Protein AF-U3TSV6-F1 (afdb_monomer_lite)

Secondary structure (DSSP, 8-state):
-----HHHHHHHHHHGGGS-----PPPPP-TTS-EESSHHHHHHHHHTT---SEETTHHHHHHHT--SPPPTTPEE----------

Sequence (86 aa):
MFDLSRRRLLTALALSPLMNLAPLRAAQPDSQRILALEWLPVELLMALGVAPLGVADLHNYAIWVGDPVLPADTLISAYAPNPIWN

Foldseek 3Di:
DDDDDPVNVVVCVVCVVVPPDPPPDDDDDDLQAAEAADLVVCVVCVVVVGAYLEYEPPPVCCVPVVPPDHDPNHDHDDDDDDPDPD

Structure (mmCIF, N/CA/C/O backbone):
data_AF-U3TSV6-F1
#
_entry.id   AF-U3TSV6-F1
#
loop_
_atom_site.group_PDB
_atom_site.id
_atom_site.type_symbol
_atom_site.label_atom_id
_atom_site.label_alt_id
_atom_site.label_comp_id
_atom_site.label_asym_id
_atom_site.label_entity_id
_atom_site.label_seq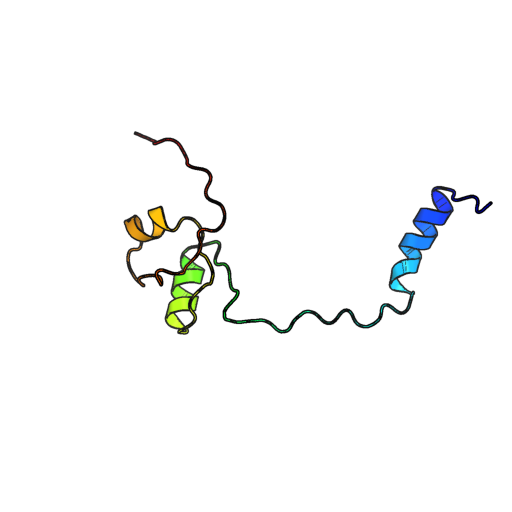_id
_atom_site.pdbx_PDB_ins_code
_atom_site.Cartn_x
_atom_site.Cartn_y
_atom_site.Cartn_z
_atom_site.occup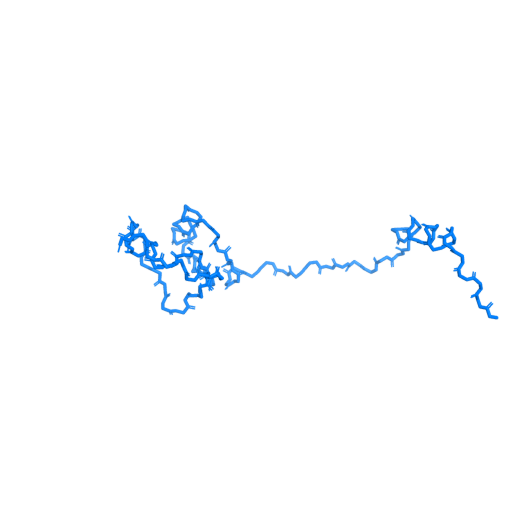ancy
_atom_site.B_iso_or_equiv
_atom_site.auth_seq_id
_atom_site.auth_comp_id
_atom_site.auth_asym_id
_atom_site.auth_atom_id
_atom_site.pdbx_PDB_model_num
ATOM 1 N N . MET A 1 1 ? 41.438 -5.317 -29.101 1.00 55.69 1 MET A N 1
ATOM 2 C CA . MET A 1 1 ? 40.760 -4.320 -28.247 1.00 55.69 1 MET A CA 1
ATOM 3 C C . MET A 1 1 ? 39.405 -4.046 -28.883 1.00 55.69 1 MET A C 1
ATOM 5 O O . MET A 1 1 ? 39.388 -3.689 -30.052 1.00 55.69 1 MET A O 1
ATOM 9 N N . PHE A 1 2 ? 38.287 -4.361 -28.223 1.00 64.81 2 PHE A N 1
ATOM 10 C CA . PHE A 1 2 ? 36.960 -4.173 -28.824 1.00 64.81 2 PHE A CA 1
ATOM 11 C C . PHE A 1 2 ? 36.694 -2.677 -29.012 1.00 64.81 2 PHE A C 1
ATOM 13 O O . PHE A 1 2 ? 36.621 -1.940 -28.035 1.00 64.81 2 PHE A O 1
ATOM 20 N N . ASP A 1 3 ? 36.573 -2.235 -30.262 1.00 74.81 3 ASP A N 1
ATOM 21 C CA . ASP A 1 3 ? 36.258 -0.842 -30.571 1.00 74.81 3 ASP A CA 1
ATOM 22 C C . ASP A 1 3 ? 34.746 -0.616 -30.414 1.00 74.81 3 ASP A C 1
ATOM 24 O O . ASP A 1 3 ? 33.921 -1.060 -31.232 1.00 74.81 3 ASP A O 1
ATOM 28 N N . LEU A 1 4 ? 34.387 -0.020 -29.278 1.00 81.62 4 LEU A N 1
ATOM 29 C CA . LEU A 1 4 ? 33.017 0.164 -28.821 1.00 81.62 4 LEU A CA 1
ATOM 30 C C . LEU A 1 4 ? 32.487 1.522 -29.303 1.00 81.62 4 LEU A C 1
ATOM 32 O O . LEU A 1 4 ? 32.403 2.494 -28.556 1.00 81.62 4 LEU A O 1
ATOM 36 N N . SER A 1 5 ? 32.136 1.610 -30.586 1.00 88.81 5 SER A N 1
ATOM 37 C 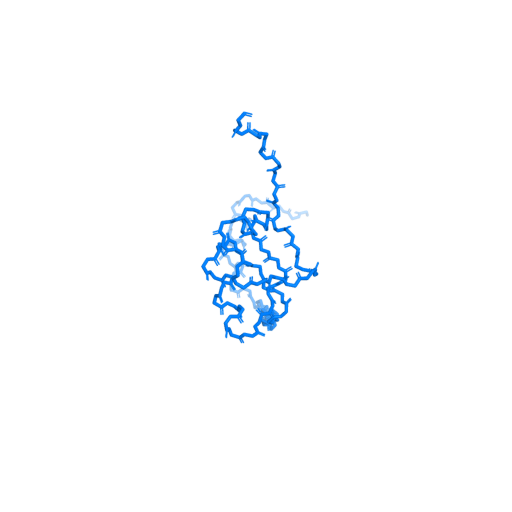CA . SER A 1 5 ? 31.586 2.849 -31.145 1.00 88.81 5 SER A CA 1
ATOM 38 C C . SER A 1 5 ? 30.140 3.098 -30.690 1.00 88.81 5 SER A C 1
ATOM 40 O O . SER A 1 5 ? 29.361 2.159 -30.500 1.00 88.81 5 SER A O 1
ATOM 42 N N . ARG A 1 6 ? 29.735 4.378 -30.591 1.00 88.44 6 ARG A N 1
ATOM 43 C CA . ARG A 1 6 ? 28.362 4.795 -30.220 1.00 88.44 6 ARG A CA 1
ATOM 44 C C . ARG A 1 6 ? 27.292 4.061 -31.030 1.00 88.44 6 ARG A C 1
ATOM 46 O O . ARG A 1 6 ? 26.281 3.639 -30.484 1.00 88.44 6 ARG A O 1
ATOM 53 N N . ARG A 1 7 ? 27.530 3.885 -32.335 1.00 90.81 7 ARG A N 1
ATOM 54 C CA . ARG A 1 7 ? 26.607 3.185 -33.239 1.00 90.81 7 ARG A CA 1
ATOM 55 C C . ARG A 1 7 ? 26.463 1.713 -32.864 1.00 90.81 7 ARG A C 1
ATOM 57 O O . ARG A 1 7 ? 25.342 1.249 -32.757 1.00 90.81 7 ARG A O 1
ATOM 64 N N . ARG A 1 8 ? 27.568 1.008 -32.595 1.00 89.31 8 ARG A N 1
ATOM 65 C CA . ARG A 1 8 ? 27.539 -0.412 -32.198 1.00 89.31 8 ARG A CA 1
ATOM 66 C C . ARG A 1 8 ? 26.836 -0.616 -30.861 1.00 89.31 8 ARG A C 1
ATOM 68 O O . ARG A 1 8 ? 26.092 -1.577 -30.726 1.00 89.31 8 ARG A O 1
ATOM 75 N N . LEU A 1 9 ? 27.016 0.309 -29.919 1.00 91.31 9 LEU A N 1
ATOM 76 C CA . LEU A 1 9 ? 26.287 0.327 -28.648 1.00 91.31 9 LEU A CA 1
ATOM 77 C C . LEU A 1 9 ? 24.777 0.494 -28.854 1.00 91.31 9 LEU A C 1
ATOM 79 O O . LEU A 1 9 ? 23.998 -0.270 -28.296 1.00 91.31 9 LEU A O 1
ATOM 83 N N . LEU A 1 10 ? 24.363 1.444 -29.697 1.00 92.81 10 LEU A N 1
ATOM 84 C CA . LEU A 1 10 ? 22.948 1.647 -30.019 1.00 92.81 10 LEU A CA 1
ATOM 85 C C . LEU A 1 10 ? 22.353 0.454 -30.774 1.00 92.81 10 LEU A C 1
ATOM 87 O O . LEU A 1 10 ? 21.228 0.060 -30.493 1.00 92.81 10 LEU A O 1
ATOM 91 N N . THR A 1 11 ? 23.107 -0.155 -31.690 1.00 92.25 11 THR A N 1
ATOM 92 C CA . THR A 1 11 ? 22.690 -1.376 -32.389 1.00 92.25 11 THR A CA 1
ATOM 93 C C . THR A 1 11 ? 22.561 -2.554 -31.424 1.00 92.25 11 THR A C 1
ATOM 95 O O . THR A 1 11 ? 21.577 -3.281 -31.493 1.00 92.25 11 THR A O 1
ATOM 98 N N . ALA A 1 12 ? 23.502 -2.725 -30.492 1.00 91.06 12 ALA A N 1
ATOM 99 C CA . ALA A 1 12 ? 23.424 -3.759 -29.464 1.00 91.06 12 ALA A CA 1
ATOM 100 C C . ALA A 1 12 ? 22.226 -3.539 -28.525 1.00 91.06 12 ALA A C 1
ATOM 102 O O . ALA A 1 12 ? 21.504 -4.487 -28.233 1.00 91.06 12 ALA A O 1
ATOM 103 N N . LEU A 1 13 ? 21.960 -2.294 -28.113 1.00 91.50 13 LEU A N 1
ATOM 104 C CA . LEU A 1 13 ? 20.783 -1.948 -27.312 1.00 91.50 13 LEU A CA 1
ATOM 105 C C . LEU A 1 13 ? 19.479 -2.215 -28.078 1.00 91.50 13 LEU A C 1
ATOM 107 O O . LEU A 1 13 ? 18.560 -2.807 -27.521 1.00 91.50 13 LEU A O 1
ATOM 111 N N . ALA A 1 14 ? 19.414 -1.846 -29.360 1.00 92.25 14 ALA A N 1
ATOM 112 C CA . ALA A 1 14 ? 18.252 -2.101 -30.211 1.00 92.25 14 ALA A CA 1
ATOM 113 C C . ALA A 1 14 ? 17.999 -3.603 -30.444 1.00 92.25 14 ALA A C 1
ATOM 115 O O . ALA A 1 14 ? 16.850 -4.014 -30.565 1.00 92.25 14 ALA A O 1
ATOM 116 N N . LEU A 1 15 ? 19.055 -4.425 -30.478 1.00 92.31 15 LEU A N 1
ATOM 117 C CA . LEU A 1 15 ? 18.969 -5.886 -30.610 1.00 92.31 15 LEU A CA 1
ATOM 118 C C . LEU A 1 15 ? 18.790 -6.616 -29.265 1.00 92.31 15 LEU A C 1
ATOM 120 O O . LEU A 1 15 ? 18.485 -7.806 -29.268 1.00 92.31 15 LEU A O 1
ATOM 124 N N . SER A 1 16 ? 18.948 -5.935 -28.124 1.00 89.25 16 SER A N 1
ATOM 125 C CA . SER A 1 16 ? 18.820 -6.542 -26.789 1.00 89.25 16 SER A CA 1
ATOM 126 C C . SER A 1 16 ? 17.494 -7.279 -26.522 1.00 89.25 16 SER A C 1
ATOM 128 O O . SER A 1 16 ? 17.559 -8.317 -25.865 1.00 89.25 16 SER A O 1
ATOM 130 N N . PRO A 1 17 ? 16.322 -6.873 -27.067 1.00 83.56 17 PRO A N 1
ATOM 131 C CA . PRO A 1 17 ? 15.074 -7.616 -26.868 1.00 83.56 17 PRO A CA 1
ATOM 132 C C . PRO A 1 17 ? 15.024 -8.948 -27.631 1.00 83.56 17 PRO A C 1
ATOM 134 O O . PRO A 1 17 ? 14.212 -9.805 -27.302 1.00 83.56 17 PRO A O 1
ATOM 137 N N . LEU A 1 18 ? 15.858 -9.113 -28.668 1.00 83.12 18 LEU A N 1
ATOM 138 C CA . LEU A 1 18 ? 15.958 -10.348 -29.459 1.00 83.12 18 LEU A CA 1
ATOM 139 C C . LEU A 1 18 ? 16.901 -11.368 -28.819 1.00 83.12 18 LEU A C 1
ATOM 141 O O . LEU A 1 18 ? 16.914 -12.536 -29.210 1.00 83.12 18 LEU A O 1
ATOM 145 N N . MET A 1 19 ? 17.708 -10.937 -27.849 1.00 83.44 19 MET A N 1
ATOM 146 C CA . MET A 1 19 ? 18.442 -11.871 -27.012 1.00 83.44 19 MET A CA 1
ATOM 147 C C . MET A 1 19 ? 17.427 -12.600 -26.132 1.00 83.44 19 MET A C 1
ATOM 149 O O . MET A 1 19 ? 16.503 -11.985 -25.608 1.00 83.44 19 MET A O 1
ATOM 153 N N . ASN A 1 20 ? 17.583 -13.916 -25.989 1.00 71.38 20 ASN A N 1
ATOM 154 C CA . ASN A 1 20 ? 16.715 -14.745 -25.159 1.00 71.38 20 ASN A CA 1
ATOM 155 C C . ASN A 1 20 ? 16.903 -14.354 -23.684 1.00 71.38 20 ASN A C 1
ATOM 157 O O . ASN A 1 20 ? 17.727 -14.928 -22.971 1.00 71.38 20 ASN A O 1
ATOM 161 N N . LEU A 1 21 ? 16.195 -13.311 -23.254 1.00 70.62 21 LEU A N 1
ATOM 162 C CA . LEU A 1 21 ? 16.086 -12.930 -21.860 1.00 70.62 21 LEU A CA 1
ATOM 163 C C . LEU A 1 21 ? 15.392 -14.104 -21.176 1.00 70.62 21 LEU A C 1
ATOM 165 O O . LEU A 1 21 ? 14.227 -14.386 -21.464 1.00 70.62 21 LEU A O 1
ATOM 169 N N . ALA A 1 22 ? 16.115 -14.810 -20.299 1.00 73.88 22 ALA A N 1
ATOM 170 C CA . ALA A 1 22 ? 15.488 -15.759 -19.386 1.00 73.88 22 ALA A CA 1
ATOM 171 C C . ALA A 1 22 ? 14.238 -15.079 -18.812 1.00 73.88 22 ALA A C 1
ATOM 173 O O . ALA A 1 22 ? 14.336 -13.896 -18.469 1.00 73.88 22 ALA A O 1
ATOM 174 N N . PRO A 1 23 ? 13.073 -15.753 -18.764 1.00 70.62 23 PRO A N 1
ATOM 175 C CA . PRO A 1 23 ? 11.834 -15.106 -18.373 1.00 70.62 23 PRO A CA 1
ATOM 176 C C . PRO A 1 23 ? 12.055 -14.462 -17.011 1.00 70.62 23 PRO A C 1
ATOM 178 O O . PRO A 1 23 ? 12.186 -15.159 -16.003 1.00 70.62 23 PRO A O 1
ATOM 181 N N . LEU A 1 24 ? 12.148 -13.131 -17.000 1.00 70.62 24 LEU A N 1
ATOM 182 C CA . LEU A 1 24 ? 12.273 -12.358 -15.781 1.00 70.62 24 LEU A CA 1
ATOM 183 C C . LEU A 1 24 ? 10.890 -12.431 -15.146 1.00 70.62 24 LEU A C 1
ATOM 185 O O . LEU A 1 24 ? 9.998 -11.638 -15.442 1.00 70.62 24 LEU A O 1
ATOM 189 N N . ARG A 1 25 ? 10.652 -13.500 -14.386 1.00 73.56 25 ARG A N 1
ATOM 190 C CA . ARG A 1 25 ? 9.377 -13.678 -13.712 1.00 73.56 25 ARG A CA 1
ATOM 191 C C . ARG A 1 25 ? 9.284 -12.584 -12.668 1.00 73.56 25 ARG A C 1
ATOM 193 O O . ARG A 1 25 ? 10.144 -12.486 -11.794 1.00 73.56 25 ARG A O 1
ATOM 200 N N . ALA A 1 26 ? 8.240 -11.770 -12.776 1.00 77.56 26 ALA A N 1
ATOM 201 C CA . ALA A 1 26 ? 7.871 -10.887 -11.690 1.00 77.56 26 ALA A CA 1
ATOM 202 C C . ALA A 1 26 ? 7.702 -11.729 -10.419 1.00 77.56 26 ALA A C 1
ATOM 204 O O . ALA A 1 26 ? 7.207 -12.864 -10.473 1.00 77.56 26 ALA A O 1
ATOM 205 N N . ALA A 1 27 ? 8.134 -11.176 -9.286 1.00 81.19 27 ALA A N 1
ATOM 206 C CA . ALA A 1 27 ? 7.809 -11.764 -8.000 1.00 81.19 27 ALA A CA 1
ATOM 207 C C . ALA A 1 27 ? 6.288 -11.948 -7.912 1.00 81.19 27 ALA A C 1
ATOM 209 O O . ALA A 1 27 ? 5.524 -11.141 -8.452 1.00 81.19 27 ALA A O 1
ATOM 210 N N . GLN A 1 28 ? 5.851 -13.029 -7.267 1.00 86.88 28 GLN A N 1
ATOM 211 C CA . GLN A 1 28 ? 4.429 -13.192 -6.993 1.00 86.88 28 GLN A CA 1
ATOM 212 C C . GLN A 1 28 ? 3.954 -12.001 -6.147 1.00 86.88 28 GLN A C 1
ATOM 214 O O . GLN A 1 28 ? 4.685 -11.598 -5.236 1.00 86.88 28 GLN A O 1
ATOM 219 N N . PRO A 1 29 ? 2.782 -11.418 -6.454 1.00 84.56 29 PRO A N 1
ATOM 220 C CA . PRO A 1 29 ? 2.229 -10.345 -5.645 1.00 84.56 29 PRO A CA 1
ATOM 221 C C . PRO A 1 29 ? 2.067 -10.819 -4.202 1.00 84.56 29 PRO A C 1
ATOM 223 O O . PRO A 1 29 ? 1.460 -11.860 -3.953 1.00 84.56 29 PRO A O 1
ATOM 226 N N . ASP A 1 30 ? 2.617 -10.052 -3.269 1.00 89.19 30 ASP A N 1
ATOM 227 C CA . ASP A 1 30 ? 2.475 -10.294 -1.841 1.00 89.19 30 ASP A CA 1
ATOM 228 C C . ASP A 1 30 ? 1.458 -9.296 -1.285 1.00 89.19 30 ASP A C 1
ATOM 230 O O . ASP A 1 30 ? 1.705 -8.087 -1.260 1.00 89.19 30 ASP A O 1
ATOM 234 N N . SER A 1 31 ? 0.300 -9.801 -0.855 1.00 87.38 31 SER A 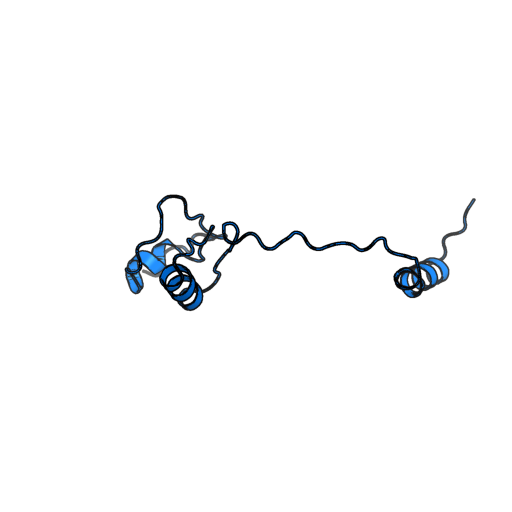N 1
ATOM 235 C CA . SER A 1 31 ? -0.779 -8.982 -0.300 1.00 87.38 31 SER A CA 1
ATOM 236 C C . SER A 1 31 ? -0.390 -8.279 1.001 1.00 87.38 31 SER A C 1
ATOM 238 O O . SER A 1 31 ? -1.073 -7.347 1.401 1.00 87.38 31 SER A O 1
ATOM 240 N N . GLN A 1 32 ? 0.698 -8.694 1.653 1.00 88.50 32 GLN A N 1
ATOM 241 C CA . GLN A 1 32 ? 1.241 -8.044 2.848 1.00 88.50 32 GLN A CA 1
ATOM 242 C C . GLN A 1 32 ? 2.208 -6.898 2.514 1.00 88.50 32 GLN A C 1
ATOM 244 O O . GLN A 1 32 ? 2.727 -6.247 3.414 1.00 88.50 32 GLN A O 1
ATOM 249 N N . ARG A 1 33 ? 2.503 -6.648 1.229 1.00 89.38 33 ARG A N 1
ATOM 250 C CA . ARG A 1 33 ? 3.497 -5.654 0.782 1.00 89.38 33 ARG A CA 1
ATOM 251 C C . ARG A 1 33 ? 2.889 -4.602 -0.139 1.00 89.38 33 ARG A C 1
ATOM 253 O O . ARG A 1 33 ? 3.467 -4.246 -1.165 1.00 89.38 33 ARG A O 1
ATOM 260 N N . ILE A 1 34 ? 1.714 -4.106 0.237 1.00 92.06 34 ILE A N 1
ATOM 261 C CA . ILE A 1 34 ? 0.983 -3.078 -0.508 1.00 92.06 34 ILE A CA 1
ATOM 262 C C . ILE A 1 34 ? 1.219 -1.712 0.142 1.00 92.06 34 ILE A C 1
ATOM 264 O O . ILE A 1 34 ? 0.985 -1.549 1.335 1.00 92.06 34 ILE A O 1
ATOM 268 N N . LEU A 1 35 ? 1.659 -0.730 -0.648 1.00 92.75 35 LEU A N 1
ATOM 269 C CA . LEU A 1 35 ? 1.730 0.674 -0.237 1.00 92.75 35 LEU A CA 1
ATOM 270 C C . LEU A 1 35 ? 0.570 1.441 -0.871 1.00 92.75 35 LEU A C 1
ATOM 272 O O . LEU A 1 35 ? 0.446 1.470 -2.096 1.00 92.75 35 LEU A O 1
ATOM 276 N N . ALA A 1 36 ? -0.265 2.067 -0.049 1.00 92.94 36 ALA A N 1
ATOM 277 C CA . ALA A 1 36 ? -1.365 2.904 -0.506 1.00 92.94 36 ALA A CA 1
ATOM 278 C C . ALA A 1 36 ? -0.939 4.377 -0.489 1.00 92.94 36 ALA A C 1
ATOM 280 O O . ALA A 1 36 ? -0.635 4.941 0.559 1.00 92.94 36 ALA A O 1
ATOM 281 N N . LEU A 1 37 ? -0.893 4.998 -1.667 1.00 92.50 37 LEU A N 1
ATOM 282 C CA . LEU A 1 37 ? -0.435 6.385 -1.824 1.00 92.50 37 LEU A CA 1
ATOM 283 C C . LEU A 1 37 ? -1.564 7.420 -1.723 1.00 92.50 37 LEU A C 1
ATOM 285 O O . LEU A 1 37 ? -1.297 8.611 -1.759 1.00 92.50 37 LEU A O 1
ATOM 289 N N . GLU A 1 38 ? -2.804 6.958 -1.595 1.00 91.62 38 GLU A N 1
ATOM 290 C CA . GLU A 1 38 ? -4.019 7.767 -1.516 1.00 91.62 38 GLU A CA 1
ATOM 291 C C . GLU A 1 38 ? -4.950 7.162 -0.468 1.00 91.62 38 GLU A C 1
ATOM 293 O O . GLU A 1 38 ? -4.911 5.949 -0.246 1.00 91.62 38 GLU A O 1
ATOM 298 N N . TRP A 1 39 ? -5.809 7.977 0.145 1.00 92.38 39 TRP A N 1
ATOM 299 C CA . TRP A 1 39 ? -6.677 7.529 1.243 1.00 92.38 39 TRP A CA 1
ATOM 300 C C . TRP A 1 39 ? -7.799 6.594 0.782 1.00 92.38 39 TRP A C 1
ATOM 302 O O . TRP A 1 39 ? -8.060 5.585 1.425 1.00 92.38 39 TRP A O 1
ATOM 312 N N . LEU A 1 40 ? -8.407 6.842 -0.380 1.00 93.19 40 LEU A N 1
ATOM 313 C CA . LEU A 1 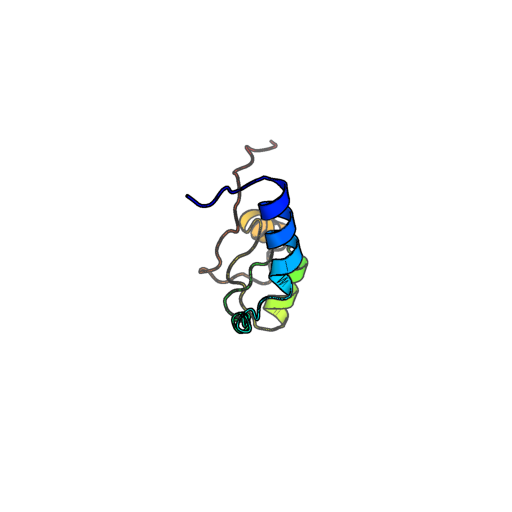40 ? -9.498 5.993 -0.874 1.00 93.19 40 LEU A CA 1
ATOM 314 C C . LEU A 1 40 ? -9.068 4.515 -1.077 1.00 93.19 40 LEU A C 1
ATOM 316 O O . LEU A 1 40 ? -9.783 3.612 -0.641 1.00 93.19 40 LEU A O 1
ATOM 320 N N . PRO A 1 41 ? -7.902 4.212 -1.685 1.00 93.50 41 PRO A N 1
ATOM 321 C CA . PRO A 1 41 ? -7.383 2.845 -1.730 1.00 93.50 41 PRO A CA 1
ATOM 322 C C . PRO A 1 41 ? -7.114 2.212 -0.361 1.00 93.50 41 PRO A C 1
ATOM 324 O O . PRO A 1 41 ? -7.231 0.995 -0.245 1.00 93.50 41 PRO A O 1
ATOM 327 N N . VAL A 1 42 ? -6.753 2.997 0.660 1.00 93.69 42 VAL A N 1
ATOM 328 C CA . VAL A 1 42 ? -6.547 2.488 2.029 1.00 93.69 42 VAL A CA 1
ATOM 329 C C . VAL A 1 42 ? -7.840 1.894 2.562 1.00 93.69 42 VAL A C 1
ATOM 331 O O . VAL A 1 42 ? -7.852 0.749 3.010 1.00 93.69 42 VAL A O 1
ATOM 334 N N . GLU A 1 43 ? -8.933 2.646 2.458 1.00 92.94 43 GLU A N 1
ATOM 335 C CA . GLU A 1 43 ? -10.251 2.212 2.919 1.00 92.94 43 GLU A CA 1
ATOM 336 C C . GLU A 1 43 ? -10.698 0.936 2.202 1.00 92.94 43 GLU A C 1
ATOM 338 O O . GLU A 1 43 ? -11.180 -0.002 2.837 1.00 92.94 43 GLU A O 1
ATOM 343 N N . LEU A 1 44 ? -10.468 0.854 0.886 1.00 94.44 44 LEU A N 1
ATOM 344 C CA . LEU A 1 44 ? -10.787 -0.340 0.106 1.00 94.44 44 LEU A CA 1
ATOM 345 C C . LEU A 1 44 ? -9.974 -1.561 0.557 1.00 94.44 44 LEU A C 1
ATOM 347 O O . LEU A 1 44 ? -10.535 -2.646 0.696 1.00 94.44 44 LEU A O 1
ATOM 351 N N . LEU A 1 45 ? -8.667 -1.408 0.787 1.00 93.75 45 LEU A N 1
ATOM 352 C CA . LEU A 1 45 ? -7.814 -2.502 1.266 1.00 93.75 45 LEU A CA 1
ATOM 353 C C . LEU A 1 45 ? -8.287 -3.010 2.630 1.00 93.75 45 LEU A C 1
ATOM 355 O O . LEU A 1 45 ? -8.459 -4.217 2.813 1.00 93.75 45 LEU A O 1
ATOM 359 N N . MET A 1 46 ? -8.592 -2.089 3.541 1.00 92.88 46 MET A N 1
ATOM 360 C CA . MET A 1 46 ? -9.121 -2.414 4.863 1.00 92.88 46 MET A CA 1
ATOM 361 C C . MET A 1 46 ? -10.492 -3.103 4.773 1.00 92.88 46 MET A C 1
ATOM 363 O O . MET A 1 46 ? -10.718 -4.096 5.462 1.00 92.88 46 MET A O 1
ATOM 367 N N . ALA A 1 47 ? -11.374 -2.665 3.868 1.00 93.50 47 ALA A N 1
ATOM 368 C CA . ALA A 1 47 ? -12.665 -3.310 3.611 1.00 93.50 47 ALA A CA 1
ATOM 369 C C . ALA A 1 47 ? -12.524 -4.738 3.051 1.00 93.50 47 ALA A C 1
ATOM 371 O O . ALA A 1 47 ? -13.372 -5.594 3.302 1.00 93.50 47 ALA A O 1
ATOM 372 N N . LEU A 1 48 ? -11.440 -5.015 2.322 1.00 93.69 48 LEU A N 1
ATOM 373 C CA . LEU A 1 48 ? -11.088 -6.351 1.833 1.00 93.69 48 LEU A CA 1
ATOM 374 C C . LEU A 1 48 ? -10.367 -7.212 2.888 1.00 93.69 48 LEU A C 1
ATOM 376 O O . LEU A 1 48 ? -10.006 -8.352 2.596 1.00 93.69 48 LEU A O 1
ATOM 380 N N . GLY A 1 49 ? -10.150 -6.695 4.102 1.00 92.44 49 GLY A N 1
ATOM 381 C CA . GLY A 1 49 ? -9.419 -7.385 5.167 1.00 92.44 49 GLY A CA 1
ATOM 382 C C . GLY A 1 49 ? -7.907 -7.456 4.930 1.00 92.44 49 GLY A C 1
ATOM 383 O O . GLY A 1 49 ? -7.236 -8.312 5.505 1.00 92.44 49 GLY A O 1
ATOM 384 N N . VAL A 1 50 ? -7.365 -6.585 4.075 1.00 92.44 50 VAL A N 1
ATOM 385 C CA . VAL A 1 50 ? -5.935 -6.506 3.762 1.00 92.44 50 VAL A CA 1
ATOM 386 C C . VAL A 1 50 ? -5.333 -5.282 4.445 1.00 92.44 50 VAL A C 1
ATOM 388 O O . VAL A 1 50 ? -5.664 -4.148 4.110 1.00 92.44 50 VAL A O 1
ATOM 391 N N . ALA A 1 51 ? -4.408 -5.512 5.375 1.00 92.00 51 ALA A N 1
ATOM 392 C CA . ALA A 1 51 ? -3.630 -4.445 5.992 1.00 92.00 51 ALA A CA 1
ATOM 393 C C . ALA A 1 51 ? -2.559 -3.930 5.009 1.00 92.00 51 ALA A C 1
ATOM 395 O O . ALA A 1 51 ? -1.711 -4.721 4.577 1.00 92.00 51 ALA A O 1
ATOM 396 N N . PRO A 1 52 ? -2.568 -2.639 4.627 1.00 92.75 52 PRO A N 1
ATOM 397 C CA . PRO A 1 52 ? -1.488 -2.076 3.830 1.00 92.75 52 PRO A CA 1
ATOM 398 C C . PRO A 1 52 ? -0.190 -2.048 4.646 1.00 92.75 52 PRO A C 1
ATOM 400 O O . PRO A 1 52 ? -0.186 -1.678 5.815 1.00 92.75 52 PRO A O 1
ATOM 403 N N . LEU A 1 53 ? 0.935 -2.364 4.004 1.00 92.94 53 LEU A N 1
ATOM 404 C CA . LEU A 1 53 ? 2.268 -2.236 4.603 1.00 92.94 53 LEU A CA 1
ATOM 405 C C . LEU A 1 53 ? 2.591 -0.779 4.946 1.00 92.94 53 LEU A C 1
ATOM 407 O O . LEU A 1 53 ? 3.358 -0.499 5.863 1.00 92.94 53 LEU A O 1
ATOM 411 N N . GLY A 1 54 ? 2.045 0.155 4.174 1.00 91.81 54 GLY A N 1
ATOM 412 C CA . GLY A 1 54 ? 2.262 1.568 4.404 1.00 91.81 54 GLY A CA 1
ATOM 413 C C . GLY A 1 54 ? 1.268 2.445 3.672 1.00 91.81 54 GLY A C 1
ATOM 414 O O . GLY A 1 54 ? 0.693 2.058 2.653 1.00 91.81 54 GLY A O 1
ATOM 415 N N . VAL A 1 55 ? 1.076 3.636 4.223 1.00 91.25 55 VAL A N 1
ATOM 416 C CA . VAL A 1 55 ? 0.069 4.601 3.788 1.00 91.25 55 VAL A CA 1
ATOM 417 C C . VAL A 1 55 ? 0.714 5.978 3.656 1.00 91.25 55 VAL A C 1
ATOM 419 O O . VAL A 1 55 ? 1.599 6.347 4.437 1.00 91.25 55 VAL A O 1
ATOM 422 N N . ALA A 1 56 ? 0.310 6.732 2.637 1.00 90.00 56 ALA A N 1
ATOM 423 C CA . ALA A 1 56 ? 0.691 8.129 2.500 1.00 90.00 56 ALA A CA 1
ATOM 424 C C . ALA A 1 56 ? -0.020 8.989 3.553 1.00 90.00 56 ALA A C 1
ATOM 426 O O . ALA A 1 56 ? -1.233 8.899 3.730 1.00 90.00 56 ALA A O 1
ATOM 427 N N . ASP A 1 57 ? 0.757 9.842 4.222 1.00 87.31 57 ASP A N 1
ATOM 428 C CA . ASP A 1 57 ? 0.257 10.843 5.168 1.00 87.31 57 ASP A CA 1
ATOM 429 C C . ASP A 1 57 ? -0.651 10.271 6.278 1.00 87.31 57 ASP A C 1
ATOM 431 O O . ASP A 1 57 ? -1.808 10.657 6.461 1.00 87.31 57 ASP A O 1
ATOM 435 N N . LEU A 1 58 ? -0.092 9.324 7.041 1.00 85.62 58 LEU A N 1
ATOM 436 C CA . LEU A 1 58 ? -0.770 8.637 8.147 1.00 85.62 58 LEU A CA 1
ATOM 437 C C . LEU A 1 58 ? -1.335 9.613 9.196 1.00 85.62 58 LEU A C 1
ATOM 439 O O . LEU A 1 58 ? -2.374 9.354 9.800 1.00 85.62 58 LEU A O 1
ATOM 443 N N . HIS A 1 59 ? -0.640 10.734 9.414 1.00 84.44 59 HIS A N 1
ATOM 444 C CA . HIS A 1 59 ? -1.040 11.741 10.391 1.00 84.44 59 HIS A CA 1
ATOM 445 C C . HIS A 1 59 ? -2.333 12.437 9.972 1.00 84.44 59 HIS A C 1
ATOM 447 O O . HIS A 1 59 ? -3.291 12.455 10.744 1.00 84.44 59 HIS A O 1
ATOM 453 N N . ASN A 1 60 ? -2.386 12.965 8.747 1.00 86.88 60 ASN A N 1
ATOM 454 C CA . ASN A 1 60 ? -3.593 13.627 8.270 1.00 86.88 60 ASN A CA 1
ATOM 455 C C . ASN A 1 60 ? -4.730 12.626 8.038 1.00 86.88 60 ASN A C 1
ATOM 457 O O . ASN A 1 60 ? -5.875 12.956 8.333 1.00 86.88 60 ASN A O 1
ATOM 461 N N . TYR A 1 61 ? -4.441 11.389 7.628 1.00 87.38 61 TYR A N 1
ATOM 462 C CA . TYR A 1 61 ? -5.460 10.338 7.566 1.00 87.38 61 TYR A CA 1
ATOM 463 C C . TYR A 1 61 ? -6.155 10.132 8.926 1.00 87.38 61 TYR A C 1
ATOM 465 O O . TYR A 1 61 ? -7.383 10.104 9.000 1.00 87.38 61 TYR A O 1
ATOM 473 N N . ALA A 1 62 ? -5.391 10.071 10.023 1.00 86.94 62 ALA A N 1
ATOM 474 C CA . ALA A 1 62 ? -5.949 9.919 11.368 1.00 86.94 62 ALA A CA 1
ATOM 475 C C . ALA A 1 62 ? -6.779 11.134 11.833 1.00 86.94 62 ALA A C 1
ATOM 477 O O . ALA A 1 62 ? -7.683 10.974 12.650 1.00 86.94 62 ALA A O 1
ATOM 478 N N . ILE A 1 63 ? -6.484 12.335 11.324 1.00 89.38 63 ILE A N 1
ATOM 479 C CA . ILE A 1 63 ? -7.210 13.571 11.659 1.00 89.38 63 ILE A CA 1
ATOM 480 C C . ILE A 1 63 ? -8.507 13.698 10.854 1.00 89.38 63 ILE A C 1
ATOM 482 O O . ILE A 1 63 ? -9.538 14.068 11.412 1.00 89.38 63 ILE A O 1
ATOM 486 N N . TRP A 1 64 ? -8.447 13.441 9.545 1.00 88.56 64 TRP A N 1
ATOM 487 C CA . TRP A 1 64 ? -9.527 13.775 8.612 1.00 88.56 64 TRP A CA 1
ATOM 488 C C . TRP A 1 64 ? -10.446 12.602 8.278 1.00 88.56 64 TRP A C 1
ATOM 490 O O . TRP A 1 64 ? -11.627 12.828 8.025 1.00 88.56 64 TRP A O 1
ATOM 500 N N . VAL A 1 65 ? -9.924 11.373 8.272 1.00 89.81 65 VAL A N 1
ATOM 501 C CA . VAL A 1 65 ? -10.691 10.157 7.958 1.00 89.81 65 VAL A CA 1
ATOM 502 C C . VAL A 1 65 ? -11.022 9.404 9.245 1.00 89.81 65 VAL A C 1
ATOM 504 O O . VAL A 1 65 ? -12.189 9.164 9.544 1.00 89.81 65 VAL A O 1
ATOM 507 N N . GLY A 1 66 ? -10.003 9.089 10.050 1.00 82.12 66 GLY A N 1
ATOM 508 C CA . GLY A 1 66 ? -10.145 8.520 11.396 1.00 82.12 66 GLY A CA 1
ATOM 509 C C . GLY A 1 66 ? -10.559 7.040 11.466 1.00 82.12 66 GLY A C 1
ATOM 510 O O . GLY A 1 66 ? -10.090 6.340 12.361 1.00 82.12 66 GLY A O 1
ATOM 511 N N . ASP A 1 67 ? -11.371 6.544 10.531 1.00 84.81 67 ASP A N 1
ATOM 512 C CA . ASP A 1 67 ? -11.801 5.141 10.434 1.00 84.81 67 ASP A CA 1
ATOM 513 C C . ASP A 1 67 ? -11.825 4.696 8.958 1.00 84.81 67 ASP A C 1
ATOM 515 O O . ASP A 1 67 ? -12.289 5.474 8.124 1.00 84.81 67 ASP A O 1
ATOM 519 N N . PRO A 1 68 ? -11.351 3.490 8.580 1.00 85.88 68 PRO A N 1
ATOM 520 C CA . PRO A 1 68 ? -10.818 2.401 9.399 1.00 85.88 68 PRO A CA 1
ATOM 521 C C . PRO A 1 68 ? -9.499 2.739 10.104 1.00 85.88 68 PRO A C 1
ATOM 523 O O . PRO A 1 68 ? -8.580 3.296 9.493 1.00 85.88 68 PRO A O 1
ATOM 526 N N . VAL A 1 69 ? -9.393 2.348 11.381 1.00 88.31 69 VAL A N 1
ATOM 527 C CA . VAL A 1 69 ? -8.152 2.466 12.166 1.00 88.31 69 VAL A CA 1
ATOM 528 C C . VAL A 1 69 ? -7.069 1.563 11.578 1.00 88.31 69 VAL A C 1
ATOM 530 O O . VAL A 1 69 ? -7.236 0.348 11.459 1.00 88.31 69 VAL A O 1
ATOM 533 N N . LEU A 1 70 ? -5.936 2.172 11.234 1.00 88.06 70 LEU A N 1
ATOM 534 C CA . LEU A 1 70 ? -4.797 1.468 10.659 1.00 88.06 70 LEU A CA 1
ATOM 535 C C . LEU A 1 70 ? -4.009 0.677 11.718 1.00 88.06 70 LEU A C 1
ATOM 537 O O . LEU A 1 70 ? -3.854 1.148 12.848 1.00 88.06 70 LEU A O 1
ATOM 541 N N . PRO A 1 71 ? -3.468 -0.502 11.360 1.00 87.12 71 PRO A N 1
ATOM 542 C CA . PRO A 1 71 ? -2.568 -1.266 12.220 1.00 87.12 71 PRO A CA 1
ATOM 543 C C . PRO A 1 71 ? -1.332 -0.465 12.653 1.00 87.12 71 PRO A C 1
ATOM 545 O O . PRO A 1 71 ? -0.786 0.322 11.878 1.00 87.12 71 PRO A O 1
ATOM 548 N N . ALA A 1 72 ? -0.854 -0.698 13.879 1.00 85.25 72 ALA A N 1
ATOM 549 C CA . ALA A 1 72 ? 0.276 0.037 14.461 1.00 85.25 72 ALA A CA 1
ATOM 550 C C . ALA A 1 72 ? 1.625 -0.205 13.751 1.00 85.25 72 ALA A C 1
ATOM 552 O O . ALA A 1 72 ? 2.558 0.573 13.931 1.00 85.25 72 ALA A O 1
ATOM 553 N N . ASP A 1 73 ? 1.736 -1.275 12.964 1.00 86.44 73 ASP A N 1
ATOM 554 C CA . ASP A 1 73 ? 2.901 -1.630 12.150 1.00 86.44 73 ASP A CA 1
ATOM 555 C C . ASP A 1 73 ? 2.891 -0.991 10.748 1.00 86.44 73 ASP A C 1
ATOM 557 O O . ASP A 1 73 ? 3.862 -1.136 10.003 1.00 86.44 73 ASP A O 1
ATOM 561 N N . THR A 1 74 ? 1.840 -0.237 10.401 1.00 86.12 74 THR A N 1
ATOM 562 C CA . THR A 1 74 ? 1.732 0.470 9.117 1.00 86.12 74 THR A CA 1
ATOM 563 C C . THR A 1 74 ? 2.820 1.537 8.991 1.00 86.12 74 THR A C 1
ATOM 565 O O . THR A 1 74 ? 2.905 2.473 9.789 1.00 86.12 74 THR A O 1
ATOM 568 N N . LEU A 1 75 ? 3.646 1.434 7.950 1.00 85.31 75 LEU A N 1
ATOM 569 C CA . LEU A 1 75 ? 4.733 2.372 7.690 1.00 85.31 75 LEU A CA 1
ATOM 570 C C . LEU A 1 75 ? 4.234 3.671 7.046 1.00 85.31 75 LEU A C 1
ATOM 572 O O . LEU A 1 75 ? 3.293 3.691 6.252 1.00 85.31 75 LEU A O 1
ATOM 576 N N . ILE A 1 76 ? 4.938 4.768 7.318 1.00 76.88 76 ILE A N 1
ATOM 577 C CA . ILE A 1 76 ? 4.719 6.039 6.622 1.00 76.88 76 ILE A CA 1
ATOM 578 C C . ILE A 1 76 ? 5.492 6.006 5.303 1.00 76.88 76 ILE A C 1
ATOM 580 O O . ILE A 1 76 ? 6.725 5.952 5.294 1.00 76.88 76 ILE A O 1
ATOM 584 N N . SER A 1 77 ? 4.779 6.077 4.179 1.00 65.75 77 SER A N 1
ATOM 585 C CA . SER A 1 77 ? 5.411 6.207 2.865 1.00 65.75 77 SER A CA 1
ATOM 586 C C . SER A 1 77 ? 5.847 7.659 2.645 1.00 65.75 77 SER A C 1
ATOM 588 O O . SER A 1 77 ? 5.047 8.489 2.232 1.00 65.75 77 SER A O 1
ATOM 590 N N . ALA A 1 78 ? 7.112 7.952 2.968 1.00 58.22 78 ALA A N 1
ATOM 591 C CA . ALA A 1 78 ? 7.842 9.199 2.699 1.00 58.22 78 ALA A CA 1
ATOM 592 C C . ALA A 1 78 ? 7.040 10.502 2.912 1.00 58.22 78 ALA A C 1
ATOM 594 O O . ALA A 1 78 ? 6.610 11.155 1.965 1.00 58.22 78 ALA A O 1
ATOM 595 N N . TYR A 1 79 ? 6.918 10.921 4.172 1.00 54.12 79 TYR A N 1
ATOM 596 C CA . TYR A 1 79 ? 6.497 12.275 4.531 1.00 54.12 79 TYR A CA 1
ATOM 597 C C . TYR A 1 79 ? 7.730 13.175 4.705 1.00 54.12 79 TYR A C 1
ATOM 599 O O . TYR A 1 79 ? 8.595 12.891 5.536 1.00 54.12 79 TYR A O 1
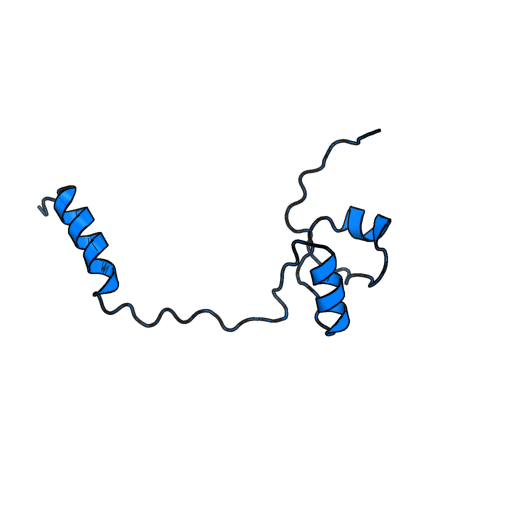ATOM 607 N N . ALA A 1 80 ? 7.815 14.265 3.937 1.00 51.75 80 ALA A N 1
ATOM 608 C CA . ALA A 1 80 ? 8.635 15.414 4.309 1.00 51.75 80 ALA A CA 1
ATOM 609 C C . ALA A 1 80 ? 7.781 16.288 5.241 1.00 51.75 80 ALA A C 1
ATOM 611 O O . ALA A 1 80 ? 6.687 16.676 4.828 1.00 51.75 80 ALA A O 1
ATOM 612 N N . PRO A 1 81 ? 8.225 16.593 6.474 1.00 51.88 81 PRO A N 1
ATOM 613 C CA . PRO A 1 81 ? 7.468 17.453 7.369 1.00 51.88 81 PRO A CA 1
ATOM 614 C C . PRO A 1 81 ? 7.243 18.815 6.724 1.00 51.88 81 PRO A C 1
ATOM 616 O O . PRO A 1 81 ? 8.184 19.585 6.543 1.00 51.88 81 PRO A O 1
ATOM 619 N N . ASN A 1 82 ? 5.992 19.100 6.364 1.00 51.34 82 ASN A N 1
ATOM 620 C CA . ASN A 1 82 ? 5.587 20.444 5.996 1.00 51.34 82 ASN A CA 1
ATOM 621 C C . ASN A 1 82 ? 5.575 21.279 7.287 1.00 51.34 82 ASN A C 1
ATOM 623 O O . ASN A 1 82 ? 4.889 20.888 8.240 1.00 51.34 82 ASN A O 1
ATOM 627 N N . PRO A 1 83 ? 6.337 22.384 7.381 1.00 54.38 83 PRO A N 1
ATOM 628 C CA . PRO A 1 83 ? 6.211 23.279 8.511 1.00 54.38 83 PRO A CA 1
ATOM 629 C C . PRO A 1 83 ? 4.856 23.974 8.392 1.00 54.38 83 PRO A C 1
ATOM 631 O O . PRO A 1 83 ? 4.664 24.833 7.542 1.00 54.38 83 PRO A O 1
ATOM 634 N N . ILE A 1 84 ? 3.921 23.528 9.231 1.00 54.28 84 ILE A N 1
ATOM 635 C CA . ILE A 1 84 ? 2.831 24.312 9.818 1.00 54.28 84 ILE A CA 1
ATOM 636 C C . ILE A 1 84 ? 2.350 25.507 8.976 1.00 54.28 84 ILE A C 1
ATOM 638 O O . ILE A 1 84 ? 2.834 26.625 9.121 1.00 54.28 84 ILE A O 1
ATOM 642 N N . TRP A 1 85 ? 1.291 25.301 8.188 1.00 49.91 85 TRP A N 1
ATOM 643 C CA . TRP A 1 85 ? 0.326 26.380 7.971 1.00 49.91 85 TRP A CA 1
ATOM 644 C C . TRP A 1 85 ? -0.559 26.485 9.216 1.00 49.91 85 TRP A C 1
ATOM 646 O O . TRP A 1 85 ? -1.637 25.893 9.262 1.00 49.91 85 TRP A O 1
ATOM 656 N N . ASN A 1 86 ? -0.036 27.171 10.235 1.00 48.94 86 ASN A N 1
ATOM 657 C CA . ASN A 1 86 ? -0.685 28.288 10.931 1.00 48.94 86 ASN A CA 1
ATOM 658 C C . ASN A 1 86 ? 0.352 29.000 11.811 1.00 48.94 86 ASN A C 1
ATOM 660 O O . ASN A 1 86 ? 0.801 28.378 12.802 1.00 48.94 86 ASN A O 1
#

Radius of gyration: 22.26 Å; chains: 1; bounding box: 53×44×48 Å

pLDDT: mean 82.87, std 12.74, range [48.94, 94.44]